Protein AF-A0A7S1EXI5-F1 (afdb_monomer)

Nearest PDB structures (foldseek):
  3qtb-assembly1_A  TM=3.805E-01  e=8.186E-01  Archaeoglobus fulgidus
  3f9k-assembly1_A  TM=3.462E-01  e=3.751E+00  Human immunodeficiency virus type 2 (ISOLATE ROD)
  2nx9-assembly1_A  TM=3.160E-01  e=6.353E+00  Vibrio cholerae
  1rqb-assembly1_A  TM=2.971E-01  e=8.029E+00  Propionibacterium freudenreichii subsp. shermanii

Solvent-accessible surface area (backbone atoms only — not comparable to full-atom values): 7253 Å² total; per-residue (Å²): 108,53,68,60,51,52,52,52,48,43,57,50,43,54,73,77,41,70,80,57,92,61,81,75,78,83,86,50,75,88,57,77,83,61,89,85,53,60,66,44,79,39,63,48,47,81,67,45,84,79,33,45,50,52,45,50,52,52,51,49,32,60,75,66,68,27,45,66,46,73,38,80,80,50,93,82,51,74,81,90,45,74,68,52,51,57,56,44,49,74,50,27,65,72,53,36,62,98,56,97,65,52,49,67,56,53,50,53,51,56,51,58,58,55,71,90,113

Mean predicted aligned error: 3.99 Å

Sequence (117 aa):
EAVCTALIIRELLKVHLPILTTDAHLLRPDEDLPESATTMLVVCSTGCFHRPCFVRHLFNANTCQVKVVPIIAEPAFRFPTDAFFQELEDVSPLLLAGTSHTANDLTALIRRMFLEI

pLDDT: mean 90.47, std 6.81, range [59.94, 95.81]

Structure (mmCIF, N/CA/C/O backbone):
data_AF-A0A7S1EXI5-F1
#
_entry.id   AF-A0A7S1EXI5-F1
#
loop_
_atom_site.group_PDB
_atom_site.id
_atom_site.type_symbol
_atom_site.label_atom_id
_atom_site.label_alt_id
_atom_site.label_comp_id
_atom_site.label_asym_id
_atom_site.label_entity_id
_atom_site.label_seq_id
_atom_site.pdbx_PDB_ins_code
_atom_site.Cartn_x
_atom_site.Cartn_y
_atom_site.Cartn_z
_atom_site.occupancy
_atom_site.B_iso_or_equiv
_atom_site.auth_seq_id
_atom_site.auth_comp_id
_atom_site.auth_asym_id
_atom_site.auth_atom_id
_atom_site.pdbx_PDB_model_num
ATOM 1 N N . GLU A 1 1 ? -8.036 -13.424 -1.442 1.00 79.88 1 GLU A N 1
ATOM 2 C CA . GLU A 1 1 ? -7.431 -13.666 -0.113 1.00 79.88 1 GLU A CA 1
ATOM 3 C C . GLU A 1 1 ? -7.269 -12.379 0.692 1.00 79.88 1 GLU A C 1
ATOM 5 O O . GLU A 1 1 ? -7.902 -12.275 1.733 1.00 79.88 1 GLU A O 1
ATOM 10 N N . ALA A 1 2 ? -6.562 -11.361 0.180 1.00 89.94 2 ALA A N 1
ATOM 11 C CA . ALA A 1 2 ? -6.316 -10.101 0.901 1.00 89.94 2 ALA A CA 1
ATOM 12 C C . ALA A 1 2 ? -7.561 -9.443 1.541 1.00 89.94 2 ALA A C 1
ATOM 14 O O . ALA A 1 2 ? -7.512 -9.018 2.692 1.00 89.94 2 ALA A O 1
ATOM 15 N N . VAL A 1 3 ? -8.695 -9.408 0.828 1.00 91.88 3 VAL A N 1
ATOM 16 C CA . VAL A 1 3 ? -9.963 -8.858 1.351 1.00 91.88 3 VAL A CA 1
ATOM 17 C C . VAL A 1 3 ? -10.490 -9.666 2.540 1.00 91.88 3 VAL A C 1
ATOM 19 O O . VAL A 1 3 ? -10.902 -9.086 3.539 1.00 91.88 3 VAL A O 1
ATOM 22 N N . CYS A 1 4 ? -10.454 -10.999 2.462 1.00 92.69 4 CYS A N 1
ATOM 23 C CA . CYS A 1 4 ? -10.885 -11.867 3.558 1.00 92.69 4 CYS A CA 1
ATOM 24 C C . CYS A 1 4 ? -10.003 -11.656 4.791 1.00 92.69 4 CYS A C 1
ATOM 26 O O . CYS A 1 4 ? -10.527 -11.504 5.891 1.00 92.69 4 CYS A O 1
ATOM 28 N N . THR A 1 5 ? -8.683 -11.565 4.607 1.00 93.88 5 THR A N 1
ATOM 29 C CA . THR A 1 5 ? -7.755 -11.259 5.701 1.00 93.88 5 THR A CA 1
ATOM 30 C C . THR A 1 5 ? -8.047 -9.897 6.322 1.00 93.88 5 THR A C 1
ATOM 32 O O . THR A 1 5 ? -8.114 -9.793 7.542 1.00 93.88 5 THR A O 1
ATOM 35 N N . ALA A 1 6 ? -8.293 -8.866 5.510 1.00 94.19 6 ALA A N 1
ATOM 36 C CA . ALA A 1 6 ? -8.633 -7.539 6.014 1.00 94.19 6 ALA A CA 1
ATOM 37 C C . ALA A 1 6 ? -9.934 -7.542 6.839 1.00 94.19 6 ALA A C 1
ATOM 39 O O . ALA A 1 6 ? -10.000 -6.893 7.881 1.00 94.19 6 ALA A O 1
ATOM 40 N N . LEU A 1 7 ? -10.948 -8.311 6.424 1.00 93.44 7 LEU A N 1
ATOM 41 C CA . LEU A 1 7 ? -12.192 -8.479 7.184 1.00 93.44 7 LEU A CA 1
ATOM 42 C C . LEU A 1 7 ? -11.967 -9.208 8.515 1.00 93.44 7 LEU A C 1
ATOM 44 O O . LEU A 1 7 ? -12.489 -8.773 9.536 1.00 93.44 7 LEU A O 1
ATOM 48 N N . ILE A 1 8 ? -11.165 -10.276 8.528 1.00 93.31 8 ILE A N 1
ATOM 49 C CA . ILE A 1 8 ? -10.822 -10.990 9.768 1.00 93.31 8 ILE A CA 1
ATOM 50 C C . ILE A 1 8 ? -10.077 -10.058 10.726 1.00 93.31 8 ILE A C 1
ATOM 52 O O . ILE A 1 8 ? -10.432 -9.969 11.898 1.00 93.31 8 ILE A O 1
ATOM 56 N N . ILE A 1 9 ? -9.080 -9.320 10.229 1.00 92.44 9 ILE A N 1
ATOM 57 C CA . ILE A 1 9 ? -8.321 -8.356 11.032 1.00 92.44 9 ILE A CA 1
ATOM 58 C C . ILE A 1 9 ? -9.244 -7.274 11.586 1.00 92.44 9 ILE A C 1
ATOM 60 O O . ILE A 1 9 ? -9.165 -6.973 12.772 1.00 92.44 9 ILE A O 1
ATOM 64 N N . ARG A 1 10 ? -10.163 -6.739 10.775 1.00 91.50 10 ARG A N 1
ATOM 65 C CA . ARG A 1 10 ? -11.172 -5.776 11.233 1.00 91.50 10 ARG A CA 1
ATOM 66 C C . ARG A 1 10 ? -11.967 -6.307 12.429 1.00 91.50 10 ARG A C 1
ATOM 68 O O . ARG A 1 10 ? -12.150 -5.567 13.389 1.00 91.50 10 ARG A O 1
ATOM 75 N N . GLU A 1 11 ? -12.417 -7.561 12.399 1.00 90.44 11 GLU A N 1
ATOM 76 C CA . GLU A 1 11 ? -13.143 -8.154 13.531 1.00 90.44 11 GLU A CA 1
ATOM 77 C C . GLU A 1 11 ? -12.238 -8.402 14.749 1.00 90.44 11 GLU A C 1
ATOM 79 O O . GLU A 1 11 ? -12.637 -8.119 15.877 1.00 90.44 11 GLU A O 1
ATOM 84 N N . LEU A 1 12 ? -10.995 -8.850 14.544 1.00 90.75 12 LEU A N 1
ATOM 85 C CA . LEU A 1 12 ? -10.028 -9.036 15.634 1.00 90.75 12 LEU A CA 1
ATOM 86 C C . LEU A 1 12 ? -9.669 -7.716 16.331 1.00 90.75 12 LEU A C 1
ATOM 88 O O . LEU A 1 12 ? -9.521 -7.686 17.554 1.00 90.75 12 LEU A O 1
ATOM 92 N N . LEU A 1 13 ? -9.571 -6.611 15.587 1.00 89.88 13 LEU A N 1
ATOM 93 C CA . LEU A 1 13 ? -9.300 -5.289 16.157 1.00 89.88 13 LEU A CA 1
ATOM 94 C C . LEU A 1 13 ? -10.409 -4.838 17.111 1.00 89.88 13 LEU A C 1
ATOM 96 O O . LEU A 1 13 ? -10.097 -4.231 18.129 1.00 89.88 13 LEU A O 1
ATOM 100 N N . LYS A 1 14 ? -11.678 -5.182 16.853 1.00 86.44 14 LYS A N 1
ATOM 101 C CA . LYS A 1 14 ? -12.780 -4.871 17.783 1.00 86.44 14 LYS A CA 1
ATOM 102 C C . LYS A 1 14 ? -12.607 -5.570 19.131 1.00 86.44 14 LYS A C 1
ATOM 104 O O . LYS A 1 14 ? -12.930 -5.001 20.168 1.00 86.44 14 LYS A O 1
ATOM 109 N N . VAL A 1 15 ? -12.091 -6.800 19.113 1.00 86.00 15 VAL A N 1
ATOM 110 C CA . VAL A 1 15 ? -11.862 -7.603 20.322 1.00 86.00 15 VAL A CA 1
ATOM 111 C C . VAL A 1 15 ? -10.659 -7.084 21.107 1.00 86.00 15 VAL A C 1
ATOM 113 O O . VAL A 1 15 ? -10.719 -6.966 22.329 1.00 86.00 15 VAL A O 1
ATOM 116 N N . HIS A 1 16 ? -9.560 -6.778 20.415 1.00 85.81 16 HIS A N 1
ATOM 117 C CA . HIS A 1 16 ? -8.284 -6.456 21.059 1.00 85.81 16 HIS A CA 1
ATOM 118 C C . HIS A 1 16 ? -8.064 -4.962 21.313 1.00 85.81 16 HIS A C 1
ATOM 120 O O . HIS A 1 16 ? -7.259 -4.609 22.173 1.00 85.81 16 HIS A O 1
ATOM 126 N N . LEU A 1 17 ? -8.782 -4.087 20.610 1.00 84.12 17 LEU A N 1
ATOM 127 C CA . LEU A 1 17 ? -8.718 -2.635 20.764 1.00 84.12 17 LEU A CA 1
ATOM 128 C C . LEU A 1 17 ? -10.129 -2.050 20.952 1.0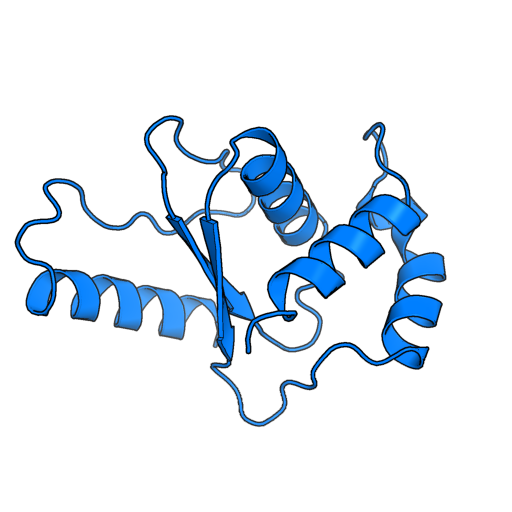0 84.12 17 LEU A C 1
ATOM 130 O O . LEU A 1 17 ? -10.564 -1.221 20.152 1.00 84.12 17 LEU A O 1
ATOM 134 N N . PRO A 1 18 ? -10.844 -2.413 22.035 1.00 71.75 18 PRO A N 1
ATOM 135 C CA . PRO A 1 18 ? -12.204 -1.926 22.292 1.00 71.75 18 PRO A CA 1
ATOM 136 C C . PRO A 1 18 ? -12.274 -0.405 22.517 1.00 71.75 18 PRO A C 1
ATOM 138 O O . PRO A 1 18 ? -13.357 0.168 22.533 1.00 71.75 18 PRO A O 1
ATOM 141 N N . ILE A 1 19 ? -11.122 0.255 22.699 1.00 72.50 19 ILE A N 1
ATOM 142 C CA . ILE A 1 19 ? -11.007 1.713 22.818 1.00 72.50 19 ILE A CA 1
ATOM 143 C C . ILE A 1 19 ? -11.097 2.437 21.467 1.00 72.50 19 ILE A C 1
ATOM 145 O O . ILE A 1 19 ? -11.242 3.658 21.447 1.00 72.50 19 ILE A O 1
ATOM 149 N N . LEU A 1 20 ? -10.996 1.715 20.343 1.00 72.00 20 LEU A N 1
ATOM 150 C CA . LEU A 1 20 ? -11.256 2.290 19.028 1.00 72.00 20 LEU A CA 1
ATOM 151 C C . LEU A 1 20 ? -12.740 2.655 18.960 1.00 72.00 20 LEU A C 1
ATOM 153 O O . LEU A 1 20 ? -13.611 1.800 18.840 1.00 72.00 20 LEU A O 1
ATOM 157 N N . THR A 1 21 ? -13.023 3.951 19.078 1.00 59.94 21 THR A N 1
ATOM 158 C CA . THR A 1 21 ? -14.382 4.509 19.050 1.00 59.94 21 THR A CA 1
ATOM 159 C C . THR A 1 21 ? -15.011 4.460 17.658 1.00 59.94 21 THR A C 1
ATOM 161 O O . THR A 1 21 ? -16.219 4.650 17.519 1.00 59.94 21 THR A O 1
ATOM 164 N N . THR A 1 22 ? -14.205 4.191 16.632 1.00 67.31 22 THR A N 1
ATOM 165 C CA . THR A 1 22 ? -14.607 4.040 15.237 1.00 67.31 22 THR A CA 1
ATOM 166 C C . THR A 1 22 ? -14.277 2.644 14.728 1.00 67.31 22 THR A C 1
ATOM 168 O O . THR A 1 22 ? -13.184 2.119 14.944 1.00 67.31 22 THR A O 1
ATOM 171 N N . ASP A 1 23 ? -15.228 2.055 14.003 1.00 72.81 23 ASP A N 1
ATOM 172 C CA . ASP A 1 23 ? -15.014 0.807 13.278 1.00 72.81 23 ASP A CA 1
ATOM 173 C C . ASP A 1 23 ? -13.846 0.963 12.297 1.00 72.81 23 ASP A C 1
ATOM 175 O O . ASP A 1 23 ? -13.814 1.904 11.500 1.00 72.81 23 ASP A O 1
ATOM 179 N N . ALA A 1 24 ? -12.910 0.010 12.308 1.00 84.62 24 ALA A N 1
AT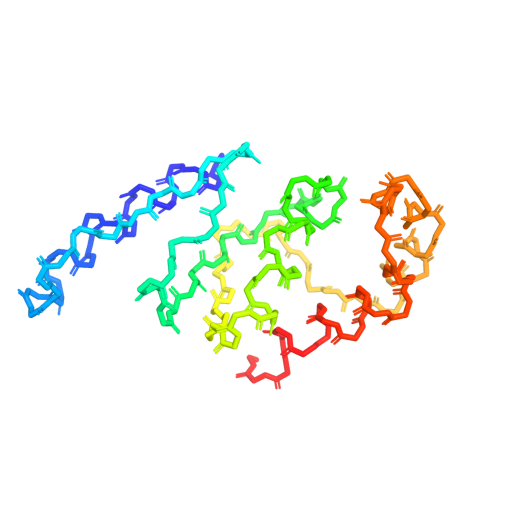OM 180 C CA . ALA A 1 24 ? -11.873 -0.051 11.286 1.00 84.62 24 ALA A CA 1
ATOM 181 C C . ALA A 1 24 ? -12.533 -0.170 9.899 1.00 84.62 24 ALA A C 1
ATOM 183 O O . ALA A 1 24 ? -13.305 -1.099 9.643 1.00 84.62 24 ALA A O 1
ATOM 184 N N . HIS A 1 25 ? -12.255 0.793 9.020 1.00 89.94 25 HIS A N 1
ATOM 185 C CA . HIS A 1 25 ? -12.856 0.879 7.691 1.00 89.94 25 HIS A CA 1
ATOM 186 C C . HIS A 1 25 ? -12.061 0.059 6.675 1.00 89.94 25 HIS A C 1
ATOM 188 O O . HIS A 1 25 ? -10.836 0.158 6.609 1.00 89.94 25 HIS A O 1
ATOM 194 N N . LEU A 1 26 ? -12.760 -0.734 5.860 1.00 92.25 26 LEU A N 1
ATOM 195 C CA . LEU A 1 26 ? -12.147 -1.426 4.729 1.00 92.25 26 LEU A CA 1
ATOM 196 C C . LEU A 1 26 ? -12.239 -0.533 3.493 1.00 92.25 26 LEU A C 1
ATOM 198 O O . LEU A 1 26 ? -13.311 -0.410 2.901 1.00 92.25 26 LEU A O 1
ATOM 202 N N . LEU A 1 27 ? -11.104 0.041 3.103 1.00 93.50 27 LEU A N 1
ATOM 203 C CA . LEU A 1 27 ? -11.024 0.966 1.979 1.00 93.50 27 LEU A CA 1
ATOM 204 C C . LEU A 1 27 ? -11.316 0.262 0.644 1.00 93.50 27 LEU A C 1
ATOM 206 O O . LEU A 1 27 ? -10.665 -0.726 0.289 1.00 93.50 27 LEU A O 1
ATOM 210 N N . ARG A 1 28 ? -12.303 0.766 -0.103 1.00 93.69 28 ARG A N 1
ATOM 211 C CA . ARG A 1 28 ? -12.656 0.257 -1.439 1.00 93.69 28 ARG A CA 1
ATOM 212 C C . ARG A 1 28 ? -11.807 0.915 -2.534 1.00 93.69 28 ARG A C 1
ATOM 214 O O . ARG A 1 28 ? -11.290 2.006 -2.318 1.00 93.69 28 ARG A O 1
ATOM 221 N N . PRO A 1 29 ? -11.686 0.302 -3.731 1.00 92.25 29 PRO A N 1
ATOM 222 C CA . PRO A 1 29 ? -10.815 0.803 -4.798 1.00 92.25 29 PRO A CA 1
ATOM 223 C C . PRO A 1 29 ? -11.037 2.262 -5.187 1.00 92.25 29 PRO A C 1
ATOM 225 O O . PRO A 1 29 ? -10.058 2.938 -5.473 1.00 92.25 29 PRO A O 1
ATOM 228 N N . ASP A 1 30 ? -12.286 2.730 -5.166 1.00 92.56 30 ASP A N 1
ATOM 229 C CA . ASP A 1 30 ? -12.670 4.079 -5.594 1.00 92.56 30 ASP A CA 1
ATOM 230 C C . ASP A 1 30 ? -12.813 5.069 -4.433 1.00 92.56 30 ASP A C 1
ATOM 232 O O . ASP A 1 30 ? -13.066 6.244 -4.668 1.00 92.56 30 ASP A O 1
ATOM 236 N N . GLU A 1 31 ? -12.620 4.620 -3.193 1.00 94.19 31 GLU A N 1
ATOM 237 C CA . GLU A 1 31 ? -12.715 5.475 -2.012 1.00 94.19 31 GLU A CA 1
ATOM 238 C C . GLU A 1 31 ? -11.399 6.205 -1.740 1.00 94.19 31 GLU A C 1
ATOM 240 O O . GLU A 1 31 ? -10.305 5.695 -2.025 1.00 94.19 31 GLU A O 1
ATOM 245 N N . ASP A 1 32 ? -11.531 7.386 -1.143 1.00 90.56 32 ASP A N 1
ATOM 246 C CA . ASP A 1 32 ? -10.427 8.133 -0.564 1.00 90.56 32 ASP A CA 1
ATOM 247 C C . ASP A 1 32 ? -10.211 7.752 0.898 1.00 90.56 32 ASP A C 1
ATOM 249 O O . ASP A 1 32 ? -11.100 7.240 1.587 1.00 90.56 32 ASP A O 1
ATOM 253 N N . LEU A 1 33 ? -8.991 7.997 1.368 1.00 91.00 33 LEU A N 1
ATOM 254 C CA . LEU A 1 33 ? -8.636 7.739 2.751 1.00 91.00 33 LEU A CA 1
ATOM 255 C C . LEU A 1 33 ? -9.403 8.720 3.656 1.00 91.00 33 LEU A C 1
ATOM 257 O O . LEU A 1 33 ? -9.360 9.923 3.395 1.00 91.00 33 LEU A O 1
ATOM 261 N N . PRO A 1 34 ? -10.088 8.249 4.714 1.00 89.00 34 PRO A N 1
ATOM 262 C CA . PRO A 1 34 ? -10.767 9.145 5.643 1.00 89.00 34 PRO A CA 1
ATOM 263 C C . PRO A 1 34 ? -9.783 10.135 6.279 1.00 89.00 34 PRO A C 1
ATOM 265 O O . PRO A 1 34 ? -8.717 9.725 6.731 1.00 89.00 34 PRO A O 1
ATOM 268 N N . GLU A 1 35 ? -10.157 11.413 6.392 1.00 86.56 35 GLU A N 1
ATOM 269 C CA . GLU A 1 35 ? -9.294 12.457 6.984 1.00 86.56 35 GLU A CA 1
ATOM 270 C C . GLU A 1 35 ? -8.895 12.160 8.439 1.00 86.56 35 GLU A C 1
ATOM 272 O O . GLU A 1 35 ? -7.849 12.595 8.910 1.00 86.56 35 GLU A O 1
ATOM 277 N N . SER A 1 36 ? 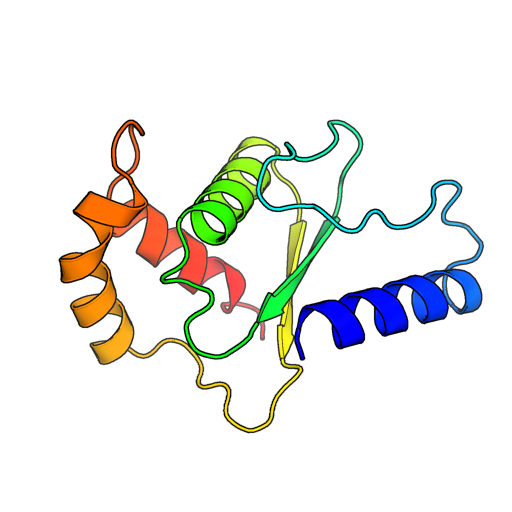-9.721 11.399 9.159 1.00 87.56 36 SER A N 1
ATOM 278 C CA . SER A 1 36 ? -9.464 10.977 10.538 1.00 87.56 36 SER A CA 1
ATOM 279 C C . SER A 1 36 ? -8.544 9.756 10.654 1.00 87.56 36 SER A C 1
ATOM 281 O O . SER A 1 36 ? -8.213 9.347 11.770 1.00 87.56 36 SER A O 1
ATOM 283 N N . ALA A 1 37 ? -8.147 9.139 9.537 1.00 89.81 37 ALA A N 1
ATOM 284 C CA . ALA A 1 37 ? -7.288 7.967 9.557 1.00 89.81 37 ALA A CA 1
ATOM 285 C C . ALA A 1 37 ? -5.885 8.341 10.053 1.00 89.81 37 ALA A C 1
ATOM 287 O O . ALA A 1 37 ? -5.247 9.249 9.537 1.00 89.81 37 ALA A O 1
ATOM 288 N N . THR A 1 38 ? -5.380 7.603 11.041 1.00 91.38 38 THR A N 1
ATOM 289 C CA . THR A 1 38 ? -4.010 7.775 11.564 1.00 91.38 38 THR A CA 1
ATOM 290 C C . THR A 1 38 ? -3.100 6.606 11.207 1.00 91.38 38 THR A C 1
ATOM 292 O O . THR A 1 38 ? -1.878 6.749 11.170 1.00 91.38 38 THR A O 1
ATOM 295 N N . THR A 1 39 ? -3.694 5.441 10.936 1.00 91.94 39 THR A N 1
ATOM 296 C CA . THR A 1 39 ? -2.992 4.204 10.590 1.00 91.94 39 THR A CA 1
ATOM 297 C C . THR A 1 39 ? -3.734 3.479 9.471 1.00 91.94 39 THR A C 1
ATOM 299 O O . THR A 1 39 ? -4.952 3.324 9.531 1.00 91.94 39 THR A O 1
ATOM 302 N N . MET A 1 40 ? -2.992 3.006 8.473 1.00 94.06 40 MET A N 1
ATOM 303 C CA . MET A 1 40 ? -3.473 2.178 7.378 1.00 94.06 40 MET A CA 1
ATOM 304 C C . MET A 1 40 ? -2.796 0.810 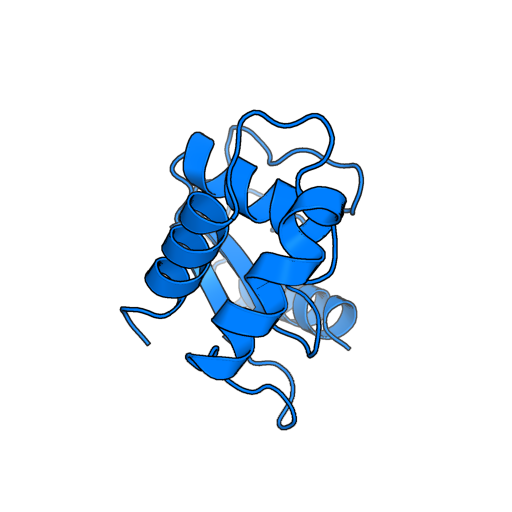7.442 1.00 94.06 40 MET A C 1
ATOM 306 O O . MET A 1 40 ? -1.574 0.689 7.349 1.00 94.06 40 MET A O 1
ATOM 310 N N . LEU A 1 41 ? -3.618 -0.225 7.582 1.00 94.31 41 LEU A N 1
ATOM 311 C CA . LEU A 1 4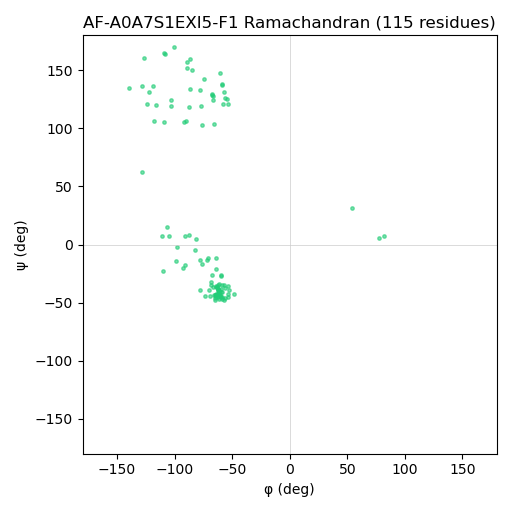1 ? -3.195 -1.616 7.514 1.00 94.31 41 LEU A CA 1
ATOM 312 C C . LEU A 1 41 ? -3.230 -2.075 6.056 1.00 94.31 41 LEU A C 1
ATOM 314 O O . LEU A 1 41 ? -4.289 -2.075 5.429 1.00 94.31 41 LEU A O 1
ATOM 318 N N . VAL A 1 42 ? -2.082 -2.467 5.511 1.00 94.69 42 VAL A N 1
ATOM 319 C CA . VAL A 1 42 ? -1.948 -2.821 4.096 1.00 94.69 42 VAL A CA 1
ATOM 320 C C . VAL A 1 42 ? -1.752 -4.317 3.964 1.00 94.69 42 VAL A C 1
ATOM 322 O O . VAL A 1 42 ? -0.673 -4.832 4.223 1.00 94.69 42 VAL A O 1
ATOM 325 N N . VAL A 1 43 ? -2.784 -5.037 3.531 1.00 94.56 43 VAL A N 1
ATOM 326 C CA . VAL A 1 43 ? -2.652 -6.474 3.271 1.00 94.56 43 VAL A CA 1
ATOM 327 C C . VAL A 1 43 ? -1.914 -6.690 1.950 1.00 94.56 43 VAL A C 1
ATOM 329 O O . VAL A 1 43 ? -2.473 -6.526 0.863 1.00 94.56 43 VAL A O 1
ATOM 332 N N . CYS A 1 44 ? -0.640 -7.051 2.057 1.00 92.94 44 CYS A N 1
ATOM 333 C CA . CYS A 1 44 ? 0.242 -7.309 0.936 1.00 92.94 44 CYS A CA 1
ATOM 334 C C . CYS A 1 44 ? -0.056 -8.689 0.344 1.00 92.94 44 CYS A C 1
ATOM 336 O O . CYS A 1 44 ? 0.055 -9.714 1.017 1.00 92.94 44 CYS A O 1
ATOM 338 N N . SER A 1 45 ? -0.440 -8.689 -0.930 1.00 91.69 45 SER A N 1
ATOM 339 C CA . SER A 1 45 ? -0.663 -9.886 -1.743 1.00 91.69 45 SER A CA 1
ATOM 340 C C . SER A 1 45 ? 0.157 -9.792 -3.022 1.00 91.69 45 SER A C 1
ATOM 342 O O . SER A 1 45 ? 0.586 -8.705 -3.421 1.00 91.69 45 SER A O 1
ATOM 344 N N . THR A 1 46 ? 0.399 -10.924 -3.669 1.00 89.62 46 THR A N 1
ATOM 345 C CA . THR A 1 46 ? 1.191 -10.994 -4.895 1.00 89.62 46 THR A CA 1
ATOM 346 C C . THR A 1 46 ? 0.601 -10.064 -5.954 1.00 89.62 46 THR A C 1
ATOM 348 O O . THR A 1 46 ? -0.590 -10.101 -6.258 1.00 89.62 46 THR A O 1
ATOM 351 N N . GLY A 1 47 ? 1.443 -9.180 -6.496 1.00 89.81 47 GLY A N 1
AT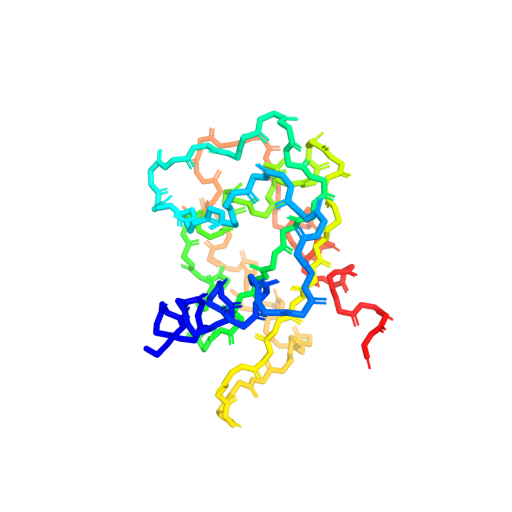OM 352 C CA . GLY A 1 47 ? 1.037 -8.207 -7.509 1.00 89.81 47 GLY A CA 1
ATOM 353 C C . GLY A 1 47 ? 0.267 -6.987 -6.985 1.00 89.81 47 GLY A C 1
ATOM 354 O O . GLY A 1 47 ? -0.148 -6.168 -7.800 1.00 89.81 47 GLY A O 1
ATOM 355 N N . CYS A 1 48 ? 0.088 -6.793 -5.669 1.00 92.12 48 CYS A N 1
ATOM 356 C CA . CYS A 1 48 ? -0.698 -5.661 -5.155 1.00 92.12 48 CYS A CA 1
ATOM 357 C C . CYS A 1 48 ? -0.154 -4.289 -5.596 1.00 92.12 48 CYS A C 1
ATOM 359 O O . CYS A 1 48 ? -0.938 -3.403 -5.929 1.00 92.12 48 CYS A O 1
ATOM 361 N N . PHE A 1 49 ? 1.169 -4.141 -5.709 1.00 94.00 49 PHE A N 1
ATOM 362 C CA . PHE A 1 49 ? 1.827 -2.914 -6.182 1.00 94.00 49 PHE A CA 1
ATOM 363 C C . PHE A 1 49 ? 1.643 -2.628 -7.680 1.00 94.00 49 PHE A C 1
ATOM 365 O O . PHE A 1 49 ? 1.907 -1.516 -8.115 1.00 94.00 49 PHE A O 1
ATOM 372 N N . HIS A 1 50 ? 1.141 -3.590 -8.459 1.00 93.81 50 HIS A N 1
ATOM 373 C CA . HIS A 1 50 ? 0.816 -3.415 -9.880 1.00 93.81 50 HIS A CA 1
ATOM 374 C C . HIS A 1 50 ? -0.634 -2.957 -10.094 1.00 93.81 50 HIS A C 1
ATOM 376 O O . HIS A 1 50 ? -1.130 -2.929 -11.219 1.00 93.81 50 HIS A O 1
ATOM 382 N N . ARG A 1 51 ? -1.360 -2.634 -9.017 1.00 93.25 51 ARG A N 1
ATOM 383 C CA . ARG A 1 51 ? -2.754 -2.190 -9.089 1.00 93.25 51 ARG A CA 1
ATOM 384 C C . ARG A 1 51 ? -2.828 -0.672 -8.897 1.00 93.25 51 ARG A C 1
ATOM 386 O O . ARG A 1 51 ? -2.502 -0.209 -7.803 1.00 93.25 51 ARG A O 1
ATOM 393 N N . PRO A 1 52 ? -3.342 0.099 -9.877 1.00 93.75 52 PRO A N 1
ATOM 394 C CA . PRO A 1 52 ? -3.419 1.559 -9.775 1.00 93.75 52 PRO A CA 1
ATOM 395 C C . PRO A 1 52 ? -4.133 2.057 -8.514 1.00 93.75 52 PRO A C 1
ATOM 397 O O . PRO A 1 52 ? -3.642 2.954 -7.838 1.00 93.75 52 PRO A O 1
ATOM 400 N N . CYS A 1 53 ? -5.255 1.432 -8.133 1.00 92.75 53 CYS A N 1
ATOM 401 C CA . CYS A 1 53 ? -5.996 1.816 -6.927 1.00 92.75 53 CYS A CA 1
ATOM 402 C C . CYS A 1 53 ? -5.165 1.641 -5.646 1.00 92.75 53 CYS A C 1
ATOM 404 O O . CYS A 1 53 ? -5.204 2.489 -4.763 1.00 92.75 53 CYS A O 1
ATOM 406 N N . PHE A 1 54 ? -4.372 0.569 -5.566 1.00 94.00 54 PHE A N 1
ATOM 407 C CA . PHE A 1 54 ? -3.529 0.280 -4.410 1.00 94.00 54 PHE A CA 1
ATOM 408 C C . PHE A 1 54 ? -2.382 1.289 -4.309 1.00 94.00 54 PHE A C 1
ATOM 410 O O . PHE A 1 54 ? -2.132 1.842 -3.242 1.00 94.00 54 PHE A O 1
ATOM 417 N N . VAL A 1 55 ? -1.733 1.584 -5.438 1.00 95.12 55 VAL A N 1
ATOM 418 C CA . VAL A 1 55 ? -0.691 2.614 -5.534 1.00 95.12 55 VAL A CA 1
ATOM 419 C C . VAL A 1 55 ? -1.238 3.988 -5.145 1.00 95.12 55 VAL A C 1
ATOM 421 O O . VAL A 1 55 ? -0.631 4.683 -4.331 1.00 95.12 55 VAL A O 1
ATOM 424 N N . ARG A 1 56 ? -2.422 4.353 -5.648 1.00 94.75 56 ARG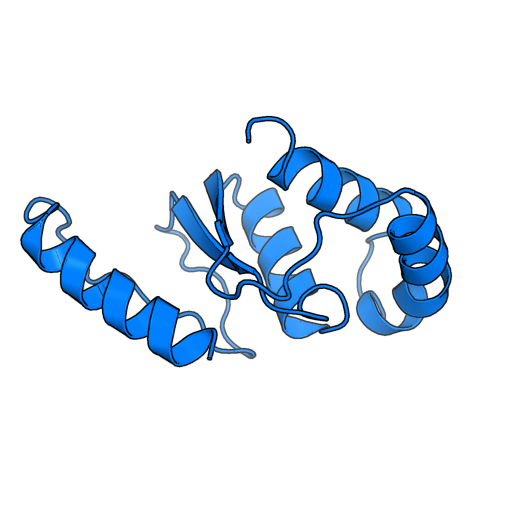 A N 1
ATOM 425 C CA . ARG A 1 56 ? -3.114 5.594 -5.278 1.00 94.75 56 ARG A CA 1
ATOM 426 C C . ARG A 1 56 ? -3.343 5.686 -3.770 1.00 94.75 56 ARG A C 1
ATOM 428 O O . ARG A 1 56 ? -3.052 6.717 -3.175 1.00 94.75 56 ARG A O 1
ATOM 435 N N . HIS A 1 57 ? -3.819 4.615 -3.135 1.00 95.31 57 HIS A N 1
ATOM 436 C CA . HIS A 1 57 ? -4.031 4.593 -1.685 1.00 95.31 57 HIS A CA 1
ATOM 437 C C . HIS A 1 57 ? -2.734 4.741 -0.887 1.00 95.31 57 HIS A C 1
ATOM 439 O O . HIS A 1 57 ? -2.734 5.440 0.124 1.00 95.31 57 HIS A O 1
ATOM 445 N N . LEU A 1 58 ? -1.622 4.159 -1.348 1.00 95.44 58 LEU A N 1
ATOM 446 C CA . LEU A 1 58 ? -0.315 4.367 -0.719 1.00 95.44 58 LEU A CA 1
ATOM 447 C C . LEU A 1 58 ? 0.124 5.834 -0.787 1.00 95.44 58 LEU A C 1
ATOM 449 O O . LEU A 1 58 ? 0.566 6.386 0.222 1.00 95.44 58 LEU A O 1
ATOM 453 N N . PHE A 1 59 ? -0.024 6.483 -1.945 1.00 95.50 59 PHE A N 1
ATOM 454 C CA . PHE A 1 59 ? 0.292 7.906 -2.073 1.00 95.50 59 PHE A CA 1
ATOM 455 C C . PHE A 1 59 ? -0.619 8.775 -1.212 1.00 95.50 59 PHE A C 1
ATOM 457 O O . PHE A 1 59 ? -0.118 9.655 -0.517 1.00 95.50 59 PHE A O 1
ATOM 464 N N . ASN A 1 60 ? -1.924 8.495 -1.185 1.00 94.19 60 ASN A N 1
ATOM 465 C CA . ASN A 1 60 ? -2.865 9.209 -0.322 1.00 94.19 60 ASN A CA 1
ATOM 466 C C . ASN A 1 60 ? -2.465 9.082 1.154 1.00 94.19 60 ASN A C 1
ATOM 468 O O . ASN A 1 60 ? -2.410 10.084 1.859 1.00 94.19 60 ASN A O 1
ATOM 472 N N . ALA A 1 61 ? -2.100 7.881 1.611 1.00 94.88 61 ALA A N 1
ATOM 473 C CA . ALA A 1 61 ? -1.610 7.682 2.971 1.00 94.88 61 ALA A CA 1
ATOM 474 C C . ALA A 1 61 ? -0.328 8.477 3.256 1.00 94.88 61 ALA A C 1
ATOM 476 O O . ALA A 1 61 ? -0.222 9.098 4.311 1.00 94.88 61 ALA A O 1
ATOM 477 N N . ASN A 1 62 ? 0.616 8.526 2.311 1.00 94.12 62 ASN A N 1
ATOM 478 C CA . ASN A 1 62 ? 1.827 9.335 2.450 1.00 94.12 62 ASN A CA 1
ATOM 479 C C . ASN A 1 62 ? 1.518 10.844 2.510 1.00 94.12 62 ASN A C 1
ATOM 481 O O . ASN A 1 62 ? 2.072 11.543 3.355 1.00 94.12 62 ASN A O 1
ATOM 485 N N . THR A 1 63 ? 0.608 11.340 1.667 1.00 93.06 63 THR A N 1
ATOM 486 C CA . THR A 1 63 ? 0.162 12.745 1.661 1.00 93.06 63 THR A CA 1
ATOM 487 C C . THR A 1 63 ? -0.529 13.125 2.968 1.00 93.06 63 THR A C 1
ATOM 489 O O . THR A 1 63 ? -0.248 14.180 3.531 1.00 93.06 63 THR A O 1
ATOM 492 N N . CYS A 1 64 ? -1.379 12.241 3.490 1.00 93.44 64 CYS A N 1
ATOM 493 C CA . CYS A 1 64 ? -2.083 12.427 4.758 1.00 93.44 64 CYS A CA 1
ATOM 494 C C . CYS A 1 64 ? -1.226 12.084 5.992 1.00 93.44 64 CYS A C 1
ATOM 496 O O . CYS A 1 64 ? -1.741 12.106 7.105 1.00 93.44 64 CYS A O 1
ATOM 498 N N . GLN A 1 65 ? 0.062 11.751 5.818 1.00 92.81 65 GLN A N 1
ATOM 499 C CA . GLN A 1 65 ? 0.980 11.357 6.898 1.00 92.81 65 GLN A CA 1
ATOM 500 C C . GLN A 1 65 ? 0.462 10.192 7.763 1.00 92.81 65 GLN A C 1
ATOM 502 O O . GLN A 1 65 ? 0.759 10.085 8.955 1.00 92.81 65 GLN A O 1
ATOM 507 N N . VAL A 1 66 ? -0.304 9.293 7.149 1.00 94.50 66 VAL A N 1
ATOM 508 C CA . VAL A 1 66 ? -0.863 8.106 7.791 1.00 94.50 66 VAL A CA 1
ATOM 509 C C . VAL A 1 66 ? 0.214 7.041 7.927 1.00 94.50 66 VAL A C 1
ATOM 511 O O . VAL A 1 66 ? 0.932 6.731 6.975 1.00 94.50 66 VAL A O 1
ATOM 514 N N . LYS A 1 67 ? 0.317 6.441 9.117 1.00 92.69 67 LYS A N 1
ATOM 515 C CA . LYS A 1 67 ? 1.250 5.335 9.354 1.00 92.69 67 LYS A CA 1
ATOM 516 C C . LYS A 1 67 ? 0.816 4.119 8.552 1.00 92.69 67 LYS A C 1
ATOM 518 O O . LYS A 1 67 ? -0.325 3.685 8.674 1.00 92.69 67 LYS A O 1
ATOM 523 N N . VAL A 1 68 ? 1.722 3.547 7.770 1.00 93.94 68 VAL A N 1
ATOM 524 C CA . VAL A 1 68 ? 1.436 2.357 6.965 1.00 93.94 68 VAL A CA 1
ATOM 525 C C . VAL A 1 68 ? 2.052 1.137 7.633 1.00 93.94 68 VAL A C 1
ATOM 527 O O . VAL A 1 68 ? 3.253 1.117 7.880 1.00 93.94 68 VAL A O 1
ATOM 530 N N . VAL A 1 69 ? 1.233 0.123 7.911 1.00 93.69 69 VAL A N 1
ATOM 531 C CA . VAL A 1 69 ? 1.682 -1.160 8.465 1.00 93.69 69 VAL A CA 1
ATOM 532 C C . VAL A 1 69 ? 1.355 -2.257 7.454 1.00 93.69 69 VAL A C 1
ATOM 534 O O . VAL A 1 69 ? 0.175 -2.591 7.288 1.00 93.69 69 VAL A O 1
ATOM 537 N N . PRO A 1 70 ? 2.346 -2.811 6.738 1.00 94.62 70 PRO A N 1
ATOM 538 C CA . PRO A 1 70 ? 2.098 -3.908 5.820 1.00 94.62 70 PRO A CA 1
ATOM 539 C C . PRO A 1 70 ? 1.861 -5.211 6.597 1.00 94.62 70 PRO A C 1
ATOM 541 O O . PRO A 1 70 ? 2.481 -5.492 7.620 1.00 94.62 70 PRO A O 1
ATOM 544 N N . ILE A 1 71 ? 0.943 -6.020 6.088 1.00 93.31 71 ILE A N 1
ATOM 545 C CA . ILE A 1 71 ? 0.540 -7.312 6.634 1.00 93.31 71 ILE A CA 1
ATOM 546 C C . ILE A 1 71 ? 0.731 -8.349 5.542 1.00 93.31 71 ILE A C 1
ATOM 548 O O . ILE A 1 71 ? 0.107 -8.274 4.483 1.00 93.31 71 ILE A O 1
ATOM 552 N N . ILE A 1 72 ? 1.562 -9.346 5.820 1.00 91.88 72 ILE A N 1
ATOM 553 C CA . ILE A 1 72 ? 1.828 -10.445 4.897 1.00 91.88 72 ILE A CA 1
ATOM 554 C C . ILE A 1 72 ? 0.853 -11.570 5.220 1.00 91.88 72 ILE A C 1
ATOM 556 O O . ILE A 1 72 ? 0.979 -12.243 6.240 1.00 91.88 72 ILE A O 1
ATOM 560 N N . ALA A 1 73 ? -0.155 -11.729 4.367 1.00 84.69 73 ALA A N 1
ATOM 561 C CA . ALA A 1 73 ? -1.253 -12.665 4.597 1.00 84.69 73 ALA A CA 1
ATOM 562 C C . ALA A 1 73 ? -1.096 -14.001 3.861 1.00 84.69 73 ALA A C 1
ATOM 564 O O . ALA A 1 73 ? -1.823 -14.946 4.157 1.00 84.69 73 ALA A O 1
ATOM 565 N N . GLU A 1 74 ? -0.180 -14.075 2.897 1.00 86.00 74 GLU A N 1
ATOM 566 C CA . GLU A 1 74 ? -0.005 -15.230 2.020 1.00 86.00 74 GLU A CA 1
ATOM 567 C C . GLU A 1 74 ? 1.465 -15.699 2.011 1.00 86.00 74 GLU A C 1
ATOM 569 O O . GLU A 1 74 ? 2.373 -14.873 1.884 1.00 86.00 74 GLU A O 1
ATOM 574 N N . PRO A 1 75 ? 1.741 -17.018 2.088 1.00 84.88 75 PRO A N 1
ATOM 575 C CA . PRO A 1 75 ? 3.112 -17.551 2.039 1.00 84.88 75 PRO A CA 1
ATOM 576 C C . PRO A 1 75 ? 3.839 -17.295 0.709 1.00 84.88 75 PRO A C 1
ATOM 578 O O . PRO A 1 75 ? 5.069 -17.365 0.622 1.00 84.88 75 PRO A O 1
ATOM 581 N N . ALA A 1 76 ? 3.076 -17.048 -0.355 1.00 86.81 76 ALA A N 1
ATOM 582 C CA . ALA A 1 76 ? 3.600 -16.770 -1.685 1.00 86.81 76 ALA A CA 1
ATOM 583 C C . ALA A 1 76 ? 4.149 -15.343 -1.822 1.00 86.81 76 ALA A C 1
ATOM 585 O O . ALA A 1 76 ? 4.933 -15.100 -2.739 1.00 86.81 76 ALA A O 1
ATOM 586 N N . PHE A 1 77 ? 3.809 -14.429 -0.905 1.00 90.12 77 PHE A N 1
ATOM 587 C CA . PHE A 1 77 ? 4.298 -13.059 -0.964 1.00 90.12 77 PHE A CA 1
ATOM 588 C C . PHE A 1 77 ? 5.829 -13.040 -0.916 1.00 90.12 77 PHE A C 1
ATOM 590 O O . PHE A 1 77 ? 6.477 -13.791 -0.176 1.00 90.12 77 PHE A O 1
ATOM 597 N N . ARG A 1 78 ? 6.418 -12.185 -1.745 1.00 89.25 78 ARG A N 1
ATOM 598 C CA . ARG A 1 78 ? 7.854 -11.933 -1.778 1.00 89.25 78 ARG A CA 1
ATOM 599 C C . ARG A 1 78 ? 8.065 -10.456 -1.527 1.00 89.25 78 ARG A C 1
ATOM 601 O O . ARG A 1 78 ? 7.405 -9.622 -2.143 1.00 89.25 78 ARG A O 1
ATOM 608 N N . PHE A 1 79 ? 8.975 -10.154 -0.610 1.00 90.88 79 PHE A N 1
ATOM 609 C CA . PHE A 1 79 ? 9.374 -8.779 -0.369 1.00 90.88 79 PHE A CA 1
ATOM 610 C C . PHE A 1 79 ? 9.978 -8.168 -1.642 1.00 90.88 79 PHE A C 1
ATOM 612 O O . PHE A 1 79 ? 10.615 -8.894 -2.414 1.00 90.88 79 PHE A O 1
ATOM 619 N N . PRO A 1 80 ? 9.793 -6.855 -1.859 1.00 91.88 80 PRO A N 1
ATOM 620 C CA . PRO A 1 80 ? 10.387 -6.147 -2.985 1.00 91.88 80 PRO A CA 1
ATOM 621 C C . PRO A 1 80 ? 11.906 -6.354 -3.064 1.00 91.88 80 PRO A C 1
ATOM 623 O O . PRO A 1 80 ? 12.638 -6.021 -2.133 1.00 91.88 80 PRO A O 1
ATOM 626 N N . THR A 1 81 ? 12.378 -6.897 -4.184 1.00 93.38 81 THR A N 1
ATOM 627 C CA . THR A 1 81 ? 13.801 -7.009 -4.534 1.00 93.38 81 THR A CA 1
ATOM 628 C C . THR A 1 81 ? 14.191 -5.911 -5.520 1.00 93.38 81 THR A C 1
ATOM 630 O O . THR A 1 81 ? 13.328 -5.243 -6.086 1.00 93.38 81 THR A O 1
ATOM 633 N N . ASP A 1 82 ? 15.484 -5.737 -5.794 1.00 92.88 82 ASP A N 1
ATOM 634 C CA . ASP A 1 82 ? 15.915 -4.781 -6.824 1.00 92.88 82 ASP A CA 1
ATOM 635 C C . ASP A 1 82 ? 15.378 -5.143 -8.218 1.00 92.88 82 ASP A C 1
ATOM 637 O O . ASP A 1 82 ? 14.993 -4.251 -8.968 1.00 92.88 82 ASP A O 1
ATOM 641 N N . ALA A 1 83 ? 15.240 -6.438 -8.529 1.00 93.19 83 ALA A N 1
ATOM 642 C CA . ALA A 1 83 ? 14.593 -6.891 -9.763 1.00 93.19 83 ALA A CA 1
ATOM 643 C C . ALA A 1 83 ? 13.115 -6.471 -9.823 1.00 93.19 83 ALA A C 1
ATOM 645 O O . ALA A 1 83 ? 12.666 -5.961 -10.844 1.00 93.19 83 ALA A O 1
ATOM 646 N N . PHE A 1 84 ? 12.382 -6.602 -8.712 1.00 93.94 84 PHE A N 1
ATOM 647 C CA . PHE A 1 84 ? 11.005 -6.112 -8.621 1.00 93.94 84 PHE A CA 1
ATOM 648 C C . PHE A 1 84 ? 10.923 -4.599 -8.861 1.00 93.94 84 PHE A C 1
ATOM 650 O O . PHE A 1 84 ? 10.010 -4.142 -9.540 1.00 93.94 84 PHE A O 1
ATOM 657 N N . PHE A 1 85 ? 11.856 -3.809 -8.322 1.00 94.69 85 PHE A N 1
ATOM 658 C CA . PHE A 1 85 ? 11.850 -2.361 -8.543 1.00 94.69 85 PHE A CA 1
ATOM 659 C C . PHE A 1 85 ? 12.168 -1.993 -9.992 1.00 94.69 85 PHE A C 1
ATOM 661 O O . PHE A 1 85 ? 11.563 -1.061 -10.510 1.00 94.69 85 PHE A O 1
ATOM 668 N N . GLN A 1 86 ? 13.037 -2.755 -10.660 1.00 93.88 86 GLN A N 1
ATOM 669 C CA . GLN A 1 86 ? 13.294 -2.569 -12.085 1.00 93.88 86 GLN A CA 1
ATOM 670 C C . GLN A 1 86 ? 12.044 -2.854 -12.928 1.00 93.88 86 GLN A C 1
ATOM 672 O O . GLN A 1 86 ? 11.698 -2.061 -13.796 1.00 93.88 86 GLN A O 1
ATOM 677 N N . GLU A 1 87 ? 11.331 -3.945 -12.640 1.00 92.81 87 GLU A N 1
ATOM 678 C CA . GLU A 1 87 ? 10.053 -4.257 -13.297 1.00 92.81 87 GLU A CA 1
ATOM 679 C C . GLU A 1 87 ? 8.991 -3.185 -13.009 1.00 92.81 87 GLU A C 1
ATOM 681 O O . GLU A 1 87 ? 8.205 -2.810 -13.881 1.00 92.81 87 GLU A O 1
ATOM 686 N N . LEU A 1 88 ? 8.975 -2.661 -11.780 1.00 93.50 88 LEU A N 1
ATOM 687 C CA . LEU A 1 88 ? 8.041 -1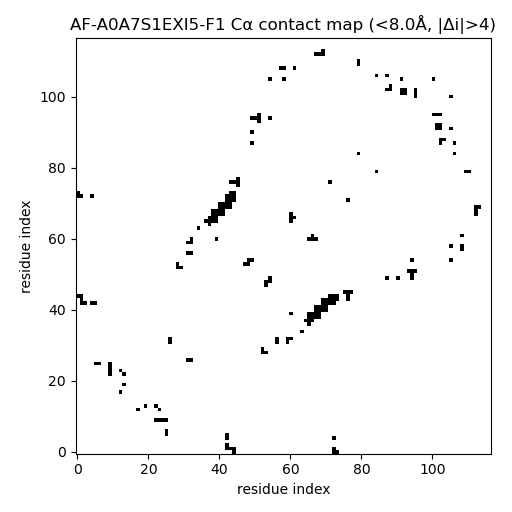.623 -11.371 1.00 93.50 88 LEU A CA 1
ATOM 688 C C . LEU A 1 88 ? 8.259 -0.320 -12.151 1.00 93.50 88 LEU A C 1
ATOM 690 O O . LEU A 1 88 ? 7.281 0.361 -12.462 1.00 93.50 88 LEU A O 1
ATOM 694 N N . GLU A 1 89 ? 9.502 0.028 -12.491 1.00 94.12 89 GLU A N 1
ATOM 695 C CA . GLU A 1 89 ? 9.815 1.195 -13.326 1.00 94.12 89 GLU A CA 1
ATOM 696 C C . GLU A 1 89 ? 9.149 1.108 -14.705 1.00 94.12 89 GLU A C 1
ATOM 698 O O . GLU A 1 89 ? 8.573 2.099 -15.157 1.00 94.12 89 GLU A O 1
ATOM 703 N N . ASP A 1 90 ? 9.128 -0.077 -15.321 1.00 93.25 90 ASP A N 1
ATOM 704 C CA . ASP A 1 90 ? 8.542 -0.287 -16.651 1.00 93.25 90 ASP A CA 1
ATOM 705 C C . ASP A 1 90 ? 7.015 -0.099 -16.657 1.00 93.25 90 ASP A C 1
ATOM 707 O O . ASP A 1 90 ? 6.439 0.435 -17.609 1.00 93.25 90 ASP A O 1
ATOM 711 N N . VAL A 1 91 ? 6.334 -0.507 -15.581 1.00 93.69 91 VAL A N 1
ATOM 712 C CA . VAL A 1 91 ? 4.865 -0.413 -15.461 1.00 93.69 91 VAL A CA 1
ATOM 713 C C . VAL A 1 91 ? 4.384 0.889 -14.815 1.00 93.69 91 VAL A C 1
ATOM 715 O O . VAL A 1 91 ? 3.215 1.259 -14.959 1.00 93.69 91 VAL A O 1
ATOM 718 N N . SER A 1 92 ? 5.270 1.613 -14.125 1.00 93.25 92 SER A N 1
ATOM 719 C CA . SER A 1 92 ? 4.955 2.852 -13.404 1.00 93.25 92 SER A CA 1
ATOM 720 C C . SER A 1 92 ? 4.240 3.917 -14.248 1.00 93.25 92 SER A C 1
ATOM 722 O O . SER A 1 92 ? 3.299 4.516 -13.726 1.00 93.25 92 SER A O 1
ATOM 724 N N . PRO A 1 93 ? 4.568 4.149 -15.538 1.00 93.50 93 PRO A N 1
ATOM 725 C CA . PRO A 1 93 ? 3.851 5.128 -16.358 1.00 93.50 93 PRO A CA 1
ATOM 726 C C . PRO A 1 93 ? 2.343 4.864 -16.456 1.00 93.50 93 PRO A C 1
ATOM 728 O O . PRO A 1 93 ? 1.554 5.805 -16.490 1.00 93.50 93 PRO A O 1
ATOM 731 N N . LEU A 1 94 ? 1.933 3.590 -16.469 1.00 93.19 94 LEU A N 1
ATOM 732 C CA . LEU A 1 94 ? 0.521 3.203 -16.504 1.00 93.19 94 LEU A CA 1
ATOM 733 C C . LEU A 1 94 ? -0.137 3.340 -15.128 1.00 93.19 94 LEU A C 1
ATOM 735 O O . LEU A 1 94 ? -1.284 3.772 -15.035 1.00 93.19 94 LEU A O 1
ATOM 739 N N . LEU A 1 95 ? 0.584 2.989 -14.061 1.00 93.56 95 LEU A N 1
ATOM 740 C CA . LEU A 1 95 ? 0.085 3.073 -12.683 1.00 93.56 95 LEU A CA 1
ATOM 741 C C . LEU A 1 95 ? -0.103 4.519 -12.213 1.00 93.56 95 LEU A C 1
ATOM 743 O O . LEU A 1 95 ? -0.991 4.792 -11.409 1.00 93.56 95 LEU A O 1
ATOM 747 N N . LEU A 1 96 ? 0.741 5.425 -12.709 1.00 94.44 96 LEU A N 1
ATOM 748 C CA . LEU A 1 96 ? 0.832 6.823 -12.284 1.00 94.44 96 LEU A CA 1
ATOM 749 C C . LEU A 1 96 ? 0.218 7.794 -13.300 1.00 94.44 96 LEU A C 1
ATOM 751 O O . LEU A 1 96 ? 0.335 9.011 -13.135 1.00 94.44 96 LEU A O 1
ATOM 755 N N . ALA A 1 97 ? -0.439 7.277 -14.341 1.00 92.69 97 ALA A N 1
ATOM 756 C CA . ALA A 1 97 ? -1.074 8.082 -15.374 1.00 92.69 97 ALA A CA 1
ATOM 757 C C . ALA A 1 97 ? -2.052 9.101 -14.758 1.00 92.69 97 ALA A C 1
ATOM 759 O O . ALA A 1 97 ? -2.960 8.743 -14.010 1.00 92.69 97 ALA A O 1
ATOM 760 N N . GLY A 1 98 ? -1.861 10.385 -15.075 1.00 88.62 98 GLY A N 1
ATOM 761 C CA . GLY A 1 98 ? -2.686 11.473 -14.537 1.00 88.62 98 GLY A CA 1
ATOM 762 C C . GLY A 1 98 ? -2.299 11.952 -13.133 1.00 88.62 98 GLY A C 1
ATOM 763 O O . GLY A 1 98 ? -3.009 12.781 -12.570 1.00 88.62 98 GLY A O 1
ATOM 764 N N . THR A 1 99 ? -1.184 11.476 -12.573 1.00 90.81 99 THR A N 1
ATOM 765 C CA . THR A 1 99 ? -0.623 11.961 -11.302 1.00 90.81 99 THR A CA 1
ATOM 766 C C . THR A 1 99 ? 0.663 12.763 -11.538 1.00 90.81 99 THR A C 1
ATOM 768 O O . THR A 1 99 ? 1.271 12.674 -12.602 1.00 90.81 99 THR A O 1
ATOM 771 N N . SER A 1 100 ? 1.104 13.544 -10.545 1.00 92.75 100 SER A N 1
ATOM 772 C CA . SER A 1 100 ? 2.414 14.217 -10.565 1.00 92.75 100 SER A CA 1
ATOM 773 C C . SER A 1 100 ? 3.554 13.350 -10.011 1.00 92.75 100 SER A C 1
ATOM 775 O O . SER A 1 100 ? 4.646 13.865 -9.783 1.00 92.75 100 SER A O 1
ATOM 777 N N . HIS A 1 101 ? 3.298 12.069 -9.729 1.00 94.69 101 HIS A N 1
ATOM 778 C CA . HIS A 1 101 ? 4.267 11.156 -9.129 1.00 94.69 101 HIS A CA 1
ATOM 779 C C . HIS A 1 101 ? 5.110 10.443 -10.187 1.00 94.69 101 HIS A C 1
ATOM 781 O O . HIS A 1 101 ? 4.671 10.189 -11.308 1.00 94.69 101 HIS A O 1
ATOM 787 N N . THR A 1 102 ? 6.329 10.085 -9.801 1.00 95.25 102 THR A N 1
ATOM 788 C CA . THR A 1 102 ? 7.306 9.369 -10.624 1.00 95.25 102 THR A CA 1
ATOM 789 C C . THR A 1 102 ? 7.495 7.927 -10.148 1.00 95.25 102 THR A C 1
ATOM 791 O O . THR A 1 102 ? 7.142 7.573 -9.021 1.00 95.25 102 THR A O 1
ATOM 794 N N . ALA A 1 103 ? 8.111 7.087 -10.988 1.00 94.94 103 ALA A N 1
ATOM 795 C CA . ALA A 1 103 ? 8.507 5.728 -10.603 1.00 94.94 103 ALA A CA 1
ATOM 796 C C . ALA A 1 103 ? 9.416 5.725 -9.357 1.00 94.94 103 ALA A C 1
ATOM 798 O O . ALA A 1 103 ? 9.253 4.897 -8.462 1.00 94.94 103 ALA A O 1
ATOM 799 N N . ASN A 1 104 ? 10.311 6.713 -9.251 1.00 95.81 104 ASN A N 1
ATOM 800 C CA . ASN A 1 104 ? 11.185 6.890 -8.091 1.00 95.81 104 ASN A CA 1
ATOM 801 C C . ASN A 1 104 ? 10.396 7.162 -6.806 1.00 95.81 104 ASN A C 1
ATOM 803 O O . ASN A 1 104 ? 10.744 6.617 -5.759 1.00 95.81 104 ASN A O 1
ATOM 807 N N . ASP A 1 105 ? 9.324 7.957 -6.880 1.00 95.75 105 ASP A N 1
ATOM 808 C CA . ASP A 1 105 ? 8.464 8.227 -5.723 1.00 95.75 105 ASP A CA 1
ATOM 809 C C . ASP A 1 105 ? 7.783 6.945 -5.240 1.00 95.75 105 ASP A C 1
ATOM 811 O O . ASP A 1 105 ? 7.758 6.666 -4.039 1.00 95.75 105 ASP A O 1
ATOM 815 N N . LEU A 1 106 ? 7.280 6.130 -6.174 1.00 95.75 106 LEU A N 1
ATOM 816 C CA . LEU A 1 106 ? 6.640 4.856 -5.857 1.00 95.75 106 LEU A CA 1
ATOM 817 C C . LEU A 1 106 ? 7.637 3.860 -5.247 1.00 95.75 106 LEU A C 1
ATOM 819 O O . LEU A 1 106 ? 7.359 3.260 -4.208 1.00 95.75 106 LEU A O 1
ATOM 823 N N . THR A 1 107 ? 8.821 3.725 -5.845 1.00 95.62 107 THR A N 1
ATOM 824 C CA . THR A 1 107 ? 9.903 2.879 -5.326 1.00 95.62 107 THR A CA 1
ATOM 825 C C . THR A 1 107 ? 10.323 3.311 -3.923 1.00 95.62 107 THR A C 1
ATOM 827 O O . THR A 1 107 ? 10.411 2.476 -3.021 1.00 95.62 107 THR A O 1
ATOM 830 N N . ALA A 1 108 ? 10.535 4.611 -3.697 1.00 94.75 108 ALA A N 1
ATOM 831 C CA . ALA A 1 108 ? 10.896 5.140 -2.385 1.00 94.75 108 ALA A CA 1
ATOM 832 C C . ALA A 1 108 ? 9.805 4.874 -1.337 1.00 94.75 108 ALA A C 1
ATOM 834 O O . ALA A 1 108 ? 10.116 4.513 -0.198 1.00 94.75 108 ALA A O 1
ATOM 835 N N . LEU A 1 109 ? 8.534 5.010 -1.722 1.00 94.88 109 LEU A N 1
ATOM 836 C CA . LEU A 1 109 ? 7.392 4.759 -0.851 1.00 94.88 109 LEU A CA 1
ATOM 837 C C . LEU A 1 109 ? 7.296 3.284 -0.442 1.00 94.88 109 LEU A C 1
ATOM 839 O O . LEU A 1 109 ? 7.171 2.981 0.745 1.00 94.88 109 LEU A O 1
ATOM 843 N N . ILE A 1 110 ? 7.418 2.366 -1.403 1.00 94.81 110 ILE A N 1
ATOM 844 C CA . ILE A 1 110 ? 7.384 0.922 -1.140 1.00 94.81 110 ILE A CA 1
ATOM 845 C C . ILE A 1 110 ? 8.5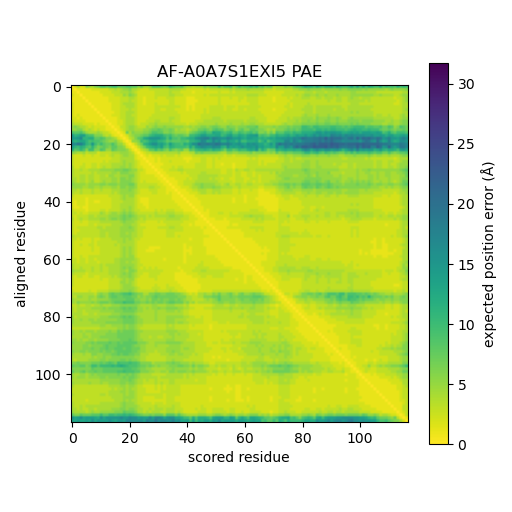87 0.496 -0.294 1.00 94.81 110 ILE A C 1
ATOM 847 O O . ILE A 1 110 ? 8.405 -0.246 0.668 1.00 94.81 110 ILE A O 1
ATOM 851 N N . ARG A 1 111 ? 9.800 0.989 -0.590 1.00 94.06 111 ARG A N 1
ATOM 852 C CA . ARG A 1 111 ? 10.986 0.709 0.240 1.00 94.06 111 ARG A CA 1
ATOM 853 C C . ARG A 1 111 ? 10.749 1.145 1.682 1.00 94.06 111 ARG A C 1
ATOM 855 O O . ARG A 1 111 ? 10.971 0.353 2.590 1.00 94.06 111 ARG A O 1
ATOM 862 N N . ARG A 1 112 ? 10.233 2.362 1.893 1.00 92.44 112 ARG A N 1
ATOM 863 C CA . ARG A 1 112 ? 9.953 2.891 3.235 1.00 92.44 112 ARG A CA 1
ATOM 864 C C . ARG A 1 112 ? 8.959 2.037 4.011 1.00 92.44 112 ARG A C 1
ATOM 866 O O . ARG A 1 112 ? 9.150 1.839 5.203 1.00 92.44 112 ARG A O 1
ATOM 873 N N . MET A 1 113 ? 7.942 1.510 3.336 1.00 92.44 113 MET A N 1
ATOM 874 C CA . MET A 1 113 ? 6.925 0.662 3.958 1.00 92.44 113 MET A CA 1
ATOM 875 C C . MET A 1 113 ? 7.507 -0.609 4.603 1.00 92.44 113 MET A C 1
ATOM 877 O O . MET A 1 113 ? 6.927 -1.117 5.556 1.00 92.44 113 MET A O 1
ATOM 881 N N . PHE A 1 114 ? 8.646 -1.104 4.110 1.00 90.44 114 PHE A N 1
ATOM 882 C CA . PHE A 1 114 ? 9.300 -2.322 4.601 1.00 90.44 114 PHE A CA 1
ATOM 883 C C . PHE A 1 114 ? 10.625 -2.071 5.341 1.00 90.44 114 PHE A C 1
ATOM 885 O O . PHE A 1 114 ? 11.314 -3.028 5.661 1.00 90.44 114 PHE A O 1
ATOM 892 N N . LEU A 1 115 ? 11.012 -0.818 5.617 1.00 84.69 115 LEU A N 1
ATOM 893 C CA . LEU A 1 115 ? 12.289 -0.523 6.292 1.00 84.69 115 LEU A CA 1
ATOM 894 C C . LEU A 1 115 ? 12.342 -0.989 7.757 1.00 84.69 115 LEU A C 1
ATOM 896 O O . LEU A 1 115 ? 13.431 -1.204 8.278 1.00 84.69 115 LEU A O 1
ATOM 900 N N . GLU A 1 116 ? 11.192 -1.100 8.424 1.00 67.25 116 GLU A N 1
ATOM 901 C CA . GLU A 1 116 ? 11.092 -1.400 9.863 1.00 67.25 116 GLU A CA 1
ATOM 902 C C . GLU A 1 116 ? 10.615 -2.837 10.159 1.00 67.25 116 GLU A C 1
ATOM 904 O O . GLU A 1 116 ? 10.212 -3.132 11.285 1.00 67.25 116 GLU A O 1
ATOM 909 N N . ILE A 1 117 ? 10.638 -3.723 9.155 1.00 62.47 117 ILE A N 1
ATOM 910 C CA . ILE A 1 117 ? 10.171 -5.123 9.225 1.00 62.47 117 ILE A CA 1
ATOM 911 C C . ILE A 1 117 ? 11.328 -6.063 8.937 1.00 62.47 117 ILE A C 1
ATOM 913 O O . ILE A 1 117 ? 11.472 -7.046 9.697 1.00 62.47 117 ILE A O 1
#

Foldseek 3Di:
DLVVVVVVVQVVCCVVPVVPPDRDDDDDLPDADDLPAQADEAEDDPCLLLALSSLVNLVSCVVSVHHYAYDDDDPPDDQDDPVNLVVLQVSVCVSQPPHPDHSVNSVVSSCVNPVVD

Radius of gyration: 14.57 Å; Cα contacts (8 Å, |Δi|>4): 113; chains: 1; bounding box: 31×32×40 Å

Organism: Noctiluca scintillans (NCBI:txid2966)

Secondary structure (DSSP, 8-state):
-HHHHHHHHHHHHHHH-TT-SSPPP---TTPPPPTT--EEEEEE-TTGGG-HHHHHHHHHHHHTTPEEEEEE--TT--PPPHHHHHHHHHHHHHHTTTSS--HHHHHHHHHHHTTT-